Protein AF-A0A8K0YBZ1-F1 (afdb_monomer_lite)

Radius of gyration: 20.28 Å; chains: 1; bounding box: 45×26×51 Å

Structure (mmCIF, N/CA/C/O backbone):
data_AF-A0A8K0YBZ1-F1
#
_entry.id   AF-A0A8K0YBZ1-F1
#
loop_
_atom_site.group_PDB
_atom_site.id
_atom_site.type_symbol
_atom_site.label_atom_id
_atom_site.label_alt_id
_atom_site.label_comp_id
_atom_site.label_asym_id
_atom_site.label_entity_id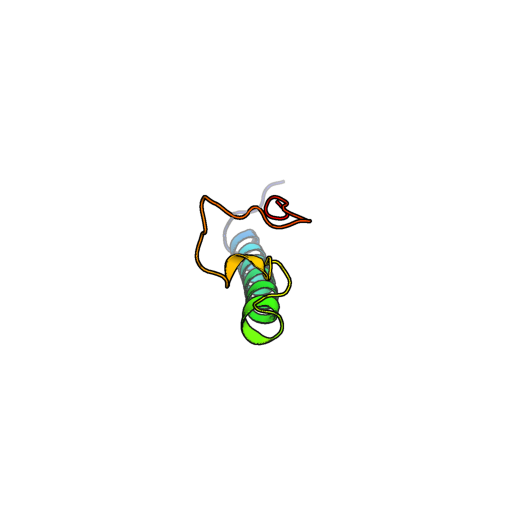
_atom_site.label_seq_id
_atom_site.pdbx_PDB_ins_code
_atom_site.Cartn_x
_atom_site.Cartn_y
_atom_site.Cartn_z
_atom_site.occupancy
_atom_site.B_iso_or_equiv
_atom_site.auth_seq_id
_atom_site.auth_comp_id
_atom_site.auth_asym_id
_atom_site.auth_atom_id
_atom_site.pdbx_PDB_model_num
ATOM 1 N N . ASP A 1 1 ? -23.036 15.821 23.351 1.00 71.69 1 ASP A N 1
ATOM 2 C CA . ASP A 1 1 ? -22.687 14.440 23.731 1.00 71.69 1 ASP A CA 1
ATOM 3 C C . ASP A 1 1 ? -21.343 14.003 23.192 1.00 71.69 1 ASP A C 1
ATOM 5 O O . ASP A 1 1 ? -21.026 14.281 22.041 1.00 71.69 1 ASP A O 1
ATOM 9 N N . LYS A 1 2 ? -20.550 13.346 24.044 1.00 91.38 2 LYS A N 1
ATOM 10 C CA . LYS A 1 2 ? -19.302 12.655 23.695 1.00 91.38 2 LYS A CA 1
ATOM 11 C C . LYS A 1 2 ? -19.320 11.287 24.368 1.00 91.38 2 LYS A C 1
ATOM 13 O O . LYS A 1 2 ? -19.776 11.176 25.502 1.00 91.38 2 LYS A O 1
ATOM 18 N N . VAL A 1 3 ? -18.806 10.276 23.680 1.00 95.38 3 VAL A N 1
ATOM 19 C CA . VAL A 1 3 ? -18.569 8.941 24.243 1.00 95.38 3 VAL A CA 1
ATOM 20 C C . VAL A 1 3 ? -17.069 8.747 24.472 1.00 95.38 3 VAL A C 1
ATOM 22 O O . VAL A 1 3 ? -16.269 9.383 23.777 1.00 95.38 3 VAL A O 1
ATOM 25 N N . PRO A 1 4 ? -16.659 7.920 25.451 1.00 97.12 4 PRO A N 1
ATOM 26 C CA . PRO A 1 4 ? -15.248 7.618 25.659 1.00 97.12 4 PRO A CA 1
ATOM 27 C C . PRO A 1 4 ? -14.642 6.943 24.422 1.00 97.12 4 PRO A C 1
ATOM 29 O O . PRO A 1 4 ? -15.340 6.290 23.648 1.00 97.12 4 PRO A O 1
ATOM 32 N N . PHE A 1 5 ? -13.327 7.087 24.239 1.00 97.56 5 PHE A N 1
ATOM 33 C CA . PHE A 1 5 ? -12.634 6.493 23.095 1.00 97.56 5 PHE A CA 1
ATOM 34 C C . PHE A 1 5 ? -12.752 4.961 23.088 1.00 97.56 5 PHE A C 1
ATOM 36 O O . PHE A 1 5 ? -13.169 4.361 22.099 1.00 97.56 5 PHE A O 1
ATOM 43 N N . HIS A 1 6 ? -12.430 4.331 24.218 1.00 96.38 6 HIS A N 1
ATOM 44 C CA . HIS A 1 6 ? -12.587 2.896 24.408 1.00 96.38 6 HIS A CA 1
ATOM 45 C C . HIS A 1 6 ? -13.947 2.587 25.056 1.00 96.38 6 HIS A C 1
ATOM 47 O O . HIS A 1 6 ? -14.320 3.271 26.014 1.00 96.38 6 HIS A O 1
ATOM 53 N N . PRO A 1 7 ? -14.688 1.570 24.576 1.00 95.94 7 PRO A N 1
ATOM 54 C CA . PRO A 1 7 ? -14.344 0.638 23.489 1.00 95.94 7 PRO A CA 1
ATOM 55 C C . PRO A 1 7 ? -14.746 1.105 22.078 1.00 95.94 7 PRO A C 1
ATOM 57 O O . PRO A 1 7 ? -14.374 0.464 21.096 1.00 95.94 7 PRO A O 1
ATOM 60 N N . TYR A 1 8 ? -15.493 2.207 21.968 1.00 97.88 8 TYR A N 1
ATOM 61 C CA . TYR A 1 8 ? -16.247 2.589 20.768 1.00 97.88 8 TYR A CA 1
ATOM 62 C C . TYR A 1 8 ? -15.395 2.887 19.528 1.00 97.88 8 TYR A C 1
ATOM 64 O O . TYR A 1 8 ? -15.639 2.334 18.457 1.00 97.88 8 TYR A O 1
ATOM 72 N N . TYR A 1 9 ? -14.394 3.751 19.648 1.00 98.00 9 TYR A N 1
ATOM 73 C CA . TYR A 1 9 ? -13.514 4.079 18.529 1.00 98.00 9 TYR A CA 1
ATOM 74 C C . TYR A 1 9 ? -12.444 3.010 18.342 1.00 98.00 9 TYR A C 1
ATOM 76 O O . TYR A 1 9 ? -12.107 2.696 17.210 1.00 98.00 9 TYR A O 1
ATOM 84 N N . THR A 1 10 ? -12.005 2.352 19.420 1.00 98.38 10 THR A N 1
ATOM 85 C CA . THR A 1 10 ? -11.060 1.230 19.319 1.00 98.38 10 THR A CA 1
ATOM 86 C C . THR A 1 10 ? -11.579 0.132 18.387 1.00 98.38 10 THR A C 1
ATOM 88 O O . THR A 1 10 ? -10.854 -0.302 17.497 1.00 98.38 10 THR A O 1
ATOM 91 N N . ILE A 1 11 ? -12.835 -0.305 18.543 1.00 98.56 11 ILE A N 1
ATOM 92 C CA . ILE A 1 11 ? -13.386 -1.362 17.680 1.00 98.56 11 ILE A CA 1
ATOM 93 C C . ILE A 1 11 ? -13.603 -0.884 16.239 1.00 98.56 11 ILE A C 1
ATOM 95 O O . ILE A 1 11 ? -13.376 -1.640 15.294 1.00 98.56 11 ILE A O 1
ATOM 99 N N . LYS A 1 12 ? -13.992 0.383 16.061 1.00 98.31 12 LYS A N 1
ATOM 100 C CA . LYS A 1 12 ? -14.159 0.996 14.740 1.00 98.31 12 LYS A CA 1
ATOM 101 C C . LYS A 1 12 ? -12.826 1.077 13.993 1.00 98.31 12 LYS A C 1
ATOM 103 O O . LYS A 1 12 ? -12.772 0.746 12.810 1.00 98.31 12 LYS A O 1
ATOM 108 N N . ASP A 1 13 ? -11.766 1.473 14.684 1.00 98.50 13 ASP A N 1
ATOM 109 C CA . ASP A 1 13 ? -10.433 1.616 14.107 1.00 98.50 13 ASP A CA 1
ATOM 110 C C . ASP A 1 13 ? -9.830 0.246 13.773 1.00 98.50 13 ASP A C 1
ATOM 112 O O . ASP A 1 13 ? -9.250 0.087 12.702 1.00 98.50 13 ASP A O 1
ATOM 116 N N . ILE A 1 14 ? -10.046 -0.774 14.616 1.00 98.81 14 ILE A N 1
ATOM 117 C CA . ILE A 1 14 ? -9.657 -2.162 14.307 1.00 98.81 14 ILE A CA 1
ATOM 118 C C . ILE A 1 14 ? -10.358 -2.654 13.038 1.00 98.81 14 ILE A C 1
ATOM 120 O O . ILE A 1 14 ? -9.707 -3.227 12.165 1.00 98.81 14 ILE A O 1
ATOM 124 N N . LEU A 1 15 ? -11.665 -2.409 12.898 1.00 98.75 15 LEU A N 1
ATOM 125 C CA . LEU A 1 15 ? -12.390 -2.758 11.674 1.00 98.75 15 LEU A CA 1
ATOM 126 C C . LEU A 1 15 ? -11.797 -2.040 10.450 1.00 98.75 15 LEU A C 1
ATOM 128 O O . LEU A 1 15 ? -11.582 -2.670 9.415 1.00 98.75 15 LEU A O 1
ATOM 132 N N . GLY A 1 16 ? -11.490 -0.747 10.572 1.00 98.69 16 GLY A N 1
ATOM 133 C CA . GLY A 1 16 ? -10.841 0.023 9.508 1.00 98.69 16 GLY A CA 1
ATOM 134 C C . GLY A 1 16 ? -9.467 -0.534 9.123 1.00 98.69 16 GLY A C 1
ATOM 135 O O . GLY A 1 16 ? -9.180 -0.700 7.937 1.00 98.69 16 GLY A O 1
ATOM 136 N N . ALA A 1 17 ? -8.644 -0.893 10.110 1.00 98.81 17 ALA A N 1
ATOM 137 C CA . ALA A 1 17 ? -7.335 -1.500 9.889 1.00 98.81 17 ALA A CA 1
ATOM 138 C C . ALA A 1 17 ? -7.441 -2.865 9.191 1.00 98.81 17 ALA A C 1
ATOM 140 O O . ALA A 1 17 ? -6.673 -3.140 8.272 1.00 98.81 17 ALA A O 1
ATOM 141 N N . LEU A 1 18 ? -8.418 -3.700 9.566 1.00 98.88 18 LEU A N 1
ATOM 142 C CA . LEU A 1 18 ? -8.663 -4.985 8.904 1.00 98.88 18 LEU A CA 1
ATOM 143 C C . LEU A 1 18 ? -9.059 -4.806 7.435 1.00 98.88 18 LEU A C 1
ATOM 145 O O . LEU A 1 18 ? -8.539 -5.518 6.580 1.00 98.88 18 LEU A O 1
ATOM 149 N N . ILE A 1 19 ? -9.930 -3.842 7.125 1.00 98.81 19 ILE A N 1
ATOM 150 C CA . ILE A 1 19 ? -10.312 -3.541 5.737 1.00 98.81 19 ILE A CA 1
ATOM 151 C C . ILE A 1 19 ? -9.092 -3.077 4.933 1.00 98.81 19 ILE A C 1
ATOM 153 O O . ILE A 1 19 ? -8.862 -3.580 3.834 1.00 98.81 19 ILE A O 1
ATOM 157 N N . MET A 1 20 ? -8.285 -2.164 5.486 1.00 98.69 20 MET A N 1
ATOM 158 C CA . MET A 1 20 ? -7.056 -1.698 4.836 1.00 98.69 20 MET A CA 1
ATOM 159 C C . MET A 1 20 ? -6.092 -2.861 4.561 1.00 98.69 20 MET A C 1
ATOM 161 O O . MET A 1 20 ? -5.587 -2.987 3.446 1.00 98.69 20 MET A O 1
ATOM 165 N N . LEU A 1 21 ? -5.882 -3.742 5.544 1.00 98.81 21 LEU A N 1
ATOM 166 C CA . LEU A 1 21 ? -5.026 -4.916 5.389 1.00 98.81 21 LEU A CA 1
ATOM 167 C C . LEU A 1 21 ? -5.550 -5.871 4.318 1.00 98.81 21 LEU A C 1
ATOM 169 O O . LEU A 1 21 ? -4.765 -6.338 3.502 1.00 98.81 21 LEU A O 1
ATOM 173 N N . VAL A 1 22 ? -6.855 -6.143 4.271 1.00 98.81 22 VAL A N 1
ATOM 174 C CA . VAL A 1 22 ? -7.436 -7.010 3.234 1.00 98.81 22 VAL A CA 1
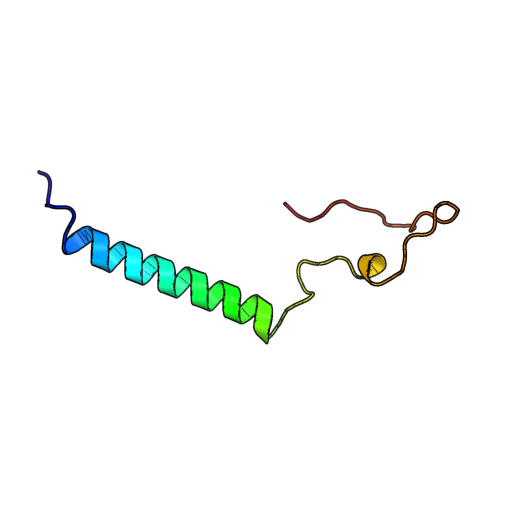ATOM 175 C C . VAL A 1 22 ? -7.209 -6.423 1.841 1.00 98.81 22 VAL A C 1
ATOM 177 O O . VAL A 1 22 ? -6.776 -7.150 0.951 1.00 98.81 22 VAL A O 1
ATOM 180 N N . LEU A 1 23 ? -7.435 -5.121 1.647 1.00 98.75 23 LEU A N 1
ATOM 181 C CA . LEU A 1 23 ? -7.189 -4.466 0.356 1.00 98.75 23 LEU A CA 1
ATOM 182 C C . LEU A 1 23 ? -5.711 -4.532 -0.049 1.00 98.75 23 LEU A C 1
ATOM 184 O O . LEU A 1 23 ? -5.405 -4.867 -1.194 1.00 98.75 23 LEU A O 1
ATOM 188 N N . LEU A 1 24 ? -4.798 -4.278 0.893 1.00 98.75 24 LEU A N 1
ATOM 189 C CA . LEU A 1 24 ? -3.361 -4.411 0.657 1.00 98.75 24 LEU A CA 1
ATOM 190 C C . LEU A 1 24 ? -2.987 -5.849 0.275 1.00 98.75 24 LEU A C 1
ATOM 192 O O . LEU A 1 24 ? -2.260 -6.062 -0.690 1.00 98.75 24 LEU A O 1
ATOM 196 N N . MET A 1 25 ? -3.511 -6.839 0.997 1.00 98.75 25 MET A N 1
ATOM 197 C CA . MET A 1 25 ? -3.243 -8.250 0.720 1.00 98.75 25 MET A CA 1
ATOM 198 C C . MET A 1 25 ? -3.801 -8.686 -0.636 1.00 98.75 25 MET A C 1
ATOM 200 O O . MET A 1 25 ? -3.170 -9.500 -1.303 1.00 98.75 25 MET A O 1
ATOM 204 N N . ILE A 1 26 ? -4.934 -8.133 -1.079 1.00 98.81 26 ILE A N 1
ATOM 205 C CA . ILE A 1 26 ? -5.449 -8.393 -2.429 1.00 98.81 26 ILE A CA 1
ATOM 206 C C . ILE A 1 26 ? -4.449 -7.908 -3.485 1.00 98.81 26 ILE A C 1
ATOM 208 O O . ILE A 1 26 ? -4.133 -8.662 -4.406 1.00 98.81 26 ILE A O 1
ATOM 212 N N . LEU A 1 27 ? -3.924 -6.687 -3.338 1.00 98.69 27 LEU A N 1
ATOM 213 C CA . LEU A 1 27 ? -2.918 -6.151 -4.257 1.00 98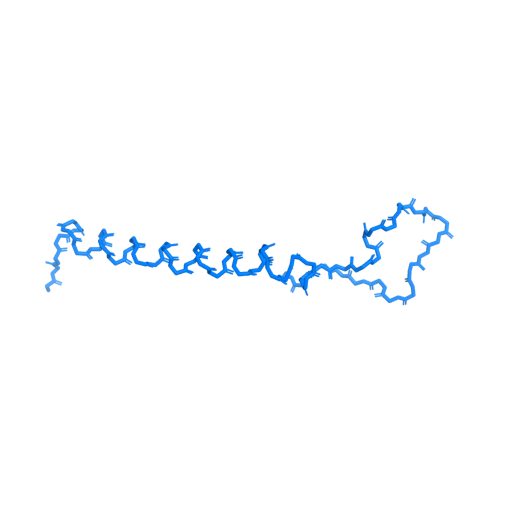.69 27 LEU A CA 1
ATOM 214 C C . LEU A 1 27 ? -1.653 -7.009 -4.244 1.00 98.69 27 LEU A C 1
ATOM 216 O O . LEU A 1 27 ? -1.230 -7.476 -5.291 1.00 98.69 27 LEU A O 1
ATOM 220 N N . VAL A 1 28 ? -1.094 -7.293 -3.069 1.00 98.69 28 VAL A N 1
ATOM 221 C CA . VAL A 1 28 ? 0.174 -8.028 -2.954 1.00 98.69 28 VAL A CA 1
ATOM 222 C C . VAL A 1 28 ? 0.061 -9.474 -3.446 1.00 98.69 28 VAL A C 1
ATOM 224 O O . VAL A 1 28 ? 0.971 -9.960 -4.111 1.00 98.69 28 VAL A O 1
ATOM 227 N N . LEU A 1 29 ? -1.024 -10.183 -3.119 1.00 98.69 29 LEU A N 1
ATOM 228 C CA . LEU A 1 29 ? -1.137 -11.613 -3.423 1.00 98.69 29 LEU A CA 1
ATOM 229 C C . LEU A 1 29 ? -1.683 -11.907 -4.823 1.00 98.69 29 LEU A C 1
ATOM 231 O O . LEU A 1 29 ? -1.337 -12.944 -5.385 1.00 98.69 29 LEU A O 1
ATOM 235 N N . PHE A 1 30 ? -2.542 -11.045 -5.375 1.00 98.56 30 PHE A N 1
ATOM 236 C CA . PHE A 1 30 ? -3.208 -11.313 -6.656 1.00 98.56 30 PHE A CA 1
ATOM 237 C C . PHE A 1 30 ? -2.814 -10.342 -7.772 1.00 98.56 30 PHE A C 1
ATOM 239 O O . PHE A 1 30 ? -2.875 -10.724 -8.939 1.00 98.56 30 PHE A O 1
ATOM 246 N N . PHE A 1 31 ? -2.401 -9.114 -7.446 1.00 98.44 31 PHE A N 1
ATOM 247 C CA . PHE A 1 31 ? -2.099 -8.070 -8.431 1.00 98.44 31 PHE A CA 1
ATOM 248 C C . PHE A 1 31 ? -0.808 -7.288 -8.111 1.00 98.44 31 PHE A C 1
ATOM 250 O O . PHE A 1 31 ? -0.837 -6.051 -8.139 1.00 98.44 31 PHE A O 1
ATOM 257 N N . PRO A 1 32 ? 0.317 -7.970 -7.806 1.00 98.12 32 PRO A N 1
ATOM 258 C CA . PRO A 1 32 ? 1.500 -7.341 -7.209 1.00 98.12 32 PRO A CA 1
ATOM 259 C C . PRO A 1 32 ? 2.085 -6.215 -8.067 1.00 98.12 32 PRO A C 1
ATOM 261 O O . PRO A 1 32 ? 2.513 -5.195 -7.534 1.00 98.12 32 PRO A O 1
ATOM 264 N N . ASP A 1 33 ? 2.014 -6.362 -9.390 1.00 97.88 33 ASP A N 1
ATOM 265 C CA . ASP A 1 33 ? 2.655 -5.447 -10.338 1.00 97.88 33 ASP A CA 1
ATOM 266 C C . ASP A 1 33 ? 1.654 -4.462 -10.976 1.00 97.88 33 ASP A C 1
ATOM 268 O O . ASP A 1 33 ? 2.022 -3.638 -11.807 1.00 97.88 33 ASP A O 1
ATOM 272 N N . SER A 1 34 ? 0.371 -4.521 -10.590 1.00 97.94 34 SER A N 1
ATOM 273 C CA . SER A 1 34 ? -0.716 -3.762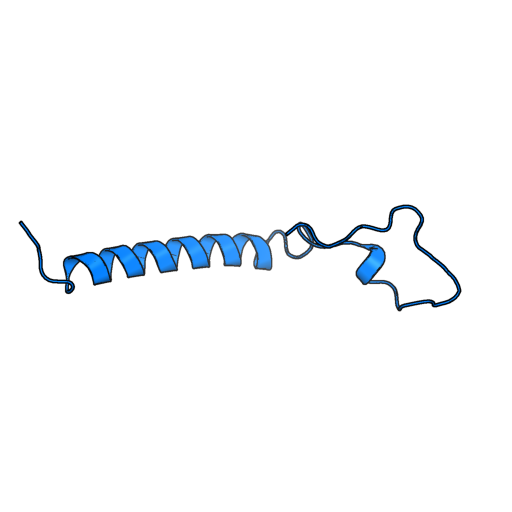 -11.240 1.00 97.94 34 SER A CA 1
ATOM 274 C C . SER A 1 34 ? -0.608 -2.243 -11.104 1.00 97.94 34 SER A C 1
ATOM 276 O O . SER A 1 34 ? -1.125 -1.512 -11.947 1.00 97.94 34 SER A O 1
ATOM 278 N N . LEU A 1 35 ? 0.050 -1.774 -10.044 1.00 98.06 35 LEU A N 1
ATOM 279 C CA . LEU A 1 35 ? 0.298 -0.356 -9.779 1.00 98.06 35 LEU A CA 1
ATOM 280 C C . LEU A 1 35 ? 1.733 0.067 -10.143 1.00 98.06 35 LEU A C 1
ATOM 282 O O . LEU A 1 35 ? 2.102 1.215 -9.900 1.00 98.06 35 LEU A O 1
ATOM 286 N N . GLY A 1 36 ? 2.543 -0.852 -10.677 1.00 96.94 36 GLY A N 1
ATOM 287 C CA . GLY A 1 36 ? 3.930 -0.614 -11.068 1.00 96.94 36 GLY A CA 1
ATOM 288 C C . GLY A 1 36 ? 4.091 -0.308 -12.558 1.00 96.94 36 GLY A C 1
ATOM 289 O O . GLY A 1 36 ? 3.160 -0.447 -13.352 1.00 96.94 36 GLY A O 1
ATOM 290 N N . ASP A 1 37 ? 5.301 0.099 -12.939 1.00 97.69 37 ASP A N 1
ATOM 291 C CA . ASP A 1 37 ? 5.693 0.258 -14.338 1.00 97.69 37 ASP A CA 1
ATOM 292 C C . ASP A 1 37 ? 6.589 -0.919 -14.776 1.00 97.69 37 ASP A C 1
ATOM 294 O O . ASP A 1 37 ? 7.613 -1.159 -14.127 1.00 97.69 37 ASP A O 1
ATOM 298 N N . PRO A 1 38 ? 6.245 -1.658 -15.851 1.00 96.81 38 PRO A N 1
ATOM 299 C CA . PRO A 1 38 ? 7.080 -2.734 -16.383 1.00 96.81 38 PRO A CA 1
ATOM 300 C C . PRO A 1 38 ? 8.513 -2.313 -16.742 1.00 96.81 38 PRO A C 1
ATOM 302 O O . PRO A 1 38 ? 9.428 -3.134 -16.628 1.00 96.81 38 PRO A O 1
ATOM 305 N N . ASP A 1 39 ? 8.735 -1.054 -17.134 1.00 96.94 39 ASP A N 1
ATOM 306 C CA . ASP A 1 39 ? 10.069 -0.564 -17.503 1.00 96.94 39 ASP A CA 1
ATOM 307 C C . ASP A 1 39 ? 11.043 -0.603 -16.304 1.00 96.94 39 ASP A C 1
ATOM 309 O O . ASP A 1 39 ? 12.250 -0.768 -16.493 1.00 96.94 39 ASP A O 1
ATOM 313 N N . ASN A 1 40 ? 10.535 -0.568 -15.062 1.00 96.81 40 ASN A N 1
ATOM 314 C CA . ASN A 1 40 ? 11.348 -0.640 -13.839 1.00 96.81 40 ASN A CA 1
ATOM 315 C C . ASN A 1 40 ? 11.936 -2.036 -13.552 1.00 96.81 40 ASN A C 1
ATOM 317 O O . ASN A 1 40 ? 12.792 -2.164 -12.675 1.00 96.81 40 ASN A O 1
ATOM 321 N N . TYR A 1 41 ? 11.530 -3.082 -14.284 1.00 97.19 41 TYR A N 1
ATOM 322 C CA . TYR A 1 41 ? 12.211 -4.386 -14.227 1.00 97.19 41 TYR A CA 1
ATOM 323 C C . TYR A 1 41 ? 13.493 -4.419 -15.068 1.00 97.19 41 TYR A C 1
ATOM 325 O O . TYR A 1 41 ? 14.299 -5.345 -14.932 1.00 97.19 41 TYR A O 1
ATOM 333 N N . MET A 1 42 ? 13.711 -3.427 -15.934 1.00 96.62 42 MET A N 1
ATOM 334 C CA . MET A 1 42 ? 14.954 -3.280 -16.683 1.00 96.62 42 MET A CA 1
ATOM 335 C C . MET A 1 42 ? 15.985 -2.505 -15.857 1.00 96.62 42 MET A C 1
ATOM 337 O O . MET A 1 42 ? 15.668 -1.544 -15.162 1.00 96.62 42 MET A O 1
ATOM 341 N N . SER A 1 43 ? 17.260 -2.897 -15.941 1.00 97.19 43 SER A N 1
ATOM 342 C CA . SER A 1 43 ? 18.336 -2.114 -15.321 1.00 97.19 43 SER A CA 1
ATOM 343 C C . SER A 1 43 ? 18.458 -0.740 -15.983 1.00 97.19 43 SER A C 1
ATOM 345 O O . SER A 1 43 ? 18.343 -0.619 -17.203 1.00 97.19 43 SER A O 1
ATOM 347 N N . ALA A 1 44 ? 18.750 0.286 -15.183 1.00 96.69 44 ALA A N 1
ATOM 348 C CA . ALA A 1 44 ? 18.907 1.647 -15.679 1.00 96.69 44 ALA A CA 1
ATOM 349 C C . ALA A 1 44 ? 20.007 1.745 -16.753 1.00 96.69 44 ALA A C 1
ATOM 351 O O . ALA A 1 44 ? 21.114 1.229 -16.582 1.00 96.69 44 ALA A O 1
ATOM 352 N N . ASN A 1 45 ? 19.714 2.459 -17.843 1.00 97.75 45 ASN A N 1
ATOM 353 C CA . ASN A 1 45 ? 20.654 2.726 -18.927 1.00 97.75 45 ASN A CA 1
ATOM 354 C C . ASN A 1 45 ? 20.716 4.239 -19.215 1.00 97.75 45 ASN A C 1
ATOM 356 O O . ASN A 1 45 ? 19.797 4.769 -19.835 1.00 97.75 45 ASN A O 1
ATOM 360 N N . PRO A 1 46 ? 21.801 4.943 -18.837 1.00 97.44 46 PRO A N 1
ATOM 361 C CA . PRO A 1 46 ? 21.940 6.386 -19.066 1.00 97.44 46 PRO A CA 1
ATOM 362 C C . PRO A 1 46 ? 21.923 6.814 -20.541 1.00 97.44 46 PRO A C 1
ATOM 364 O O . PRO A 1 46 ? 21.764 7.996 -20.830 1.00 97.44 46 PRO A O 1
ATOM 367 N N . LEU A 1 47 ? 22.126 5.875 -21.470 1.00 98.00 47 LEU A N 1
ATOM 368 C CA . LEU A 1 47 ? 22.157 6.127 -22.911 1.00 98.00 47 LEU A CA 1
ATOM 369 C C . LEU A 1 47 ? 20.829 5.792 -23.607 1.00 98.00 47 LEU A C 1
ATOM 371 O O . LEU A 1 47 ? 20.729 5.967 -24.819 1.00 98.00 47 LEU A O 1
ATOM 375 N N . ASN A 1 48 ? 19.828 5.286 -22.879 1.00 96.75 48 ASN A N 1
ATOM 376 C CA . ASN A 1 48 ? 18.540 4.893 -23.442 1.00 96.75 48 ASN A CA 1
ATOM 377 C C . ASN A 1 48 ? 17.385 5.390 -22.565 1.00 96.75 48 ASN A C 1
ATOM 379 O O . ASN A 1 48 ? 17.251 4.980 -21.415 1.00 96.75 48 ASN A O 1
ATOM 383 N N . THR A 1 49 ? 16.527 6.240 -23.124 1.00 95.19 49 THR A N 1
ATOM 384 C CA . THR A 1 49 ? 15.310 6.718 -22.458 1.00 95.19 49 THR A CA 1
ATOM 385 C C . THR A 1 49 ? 14.106 5.919 -22.962 1.00 95.19 49 THR A C 1
ATOM 387 O O . THR A 1 49 ? 13.891 5.891 -24.177 1.00 95.19 49 THR A O 1
ATOM 390 N N . PRO A 1 50 ? 13.301 5.295 -22.079 1.00 96.31 50 PRO A N 1
ATOM 391 C CA . PRO A 1 50 ? 12.086 4.608 -22.498 1.00 96.31 50 PRO A CA 1
ATOM 392 C C . PRO A 1 50 ? 11.117 5.550 -23.234 1.00 96.31 50 PRO A C 1
ATOM 394 O O . PRO A 1 50 ? 10.951 6.704 -22.828 1.00 96.31 50 PRO A O 1
ATOM 397 N N . PRO A 1 51 ? 10.448 5.084 -24.302 1.00 94.19 51 PRO A N 1
ATOM 398 C CA . PRO A 1 51 ? 9.622 5.937 -25.161 1.00 94.19 51 PRO A CA 1
ATOM 399 C C . PRO A 1 51 ? 8.366 6.491 -24.470 1.00 94.19 51 PRO A C 1
ATOM 401 O O . PRO A 1 51 ? 7.847 7.524 -24.890 1.00 94.19 51 PRO A O 1
ATOM 404 N N . HIS A 1 52 ? 7.875 5.825 -23.421 1.00 95.56 52 HIS A N 1
ATOM 405 C CA . HIS A 1 52 ? 6.665 6.202 -22.682 1.00 95.56 52 HIS A CA 1
ATOM 406 C C . HIS A 1 52 ? 6.936 6.454 -21.190 1.00 95.56 52 HIS A C 1
ATOM 408 O O .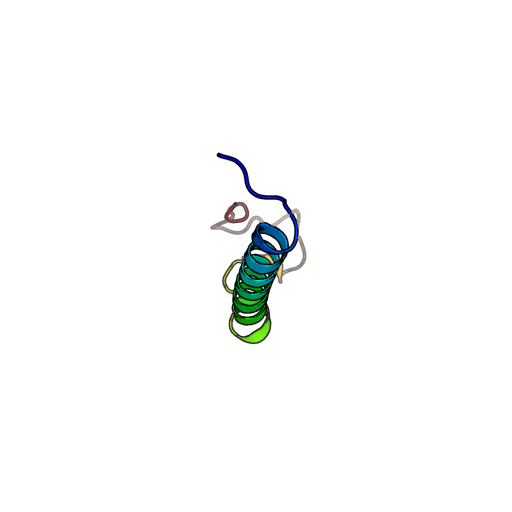 HIS A 1 52 ? 6.069 6.189 -20.358 1.00 95.56 52 HIS A O 1
ATOM 414 N N . ILE A 1 53 ? 8.125 6.979 -20.860 1.00 95.31 53 ILE A N 1
ATOM 415 C CA . ILE A 1 53 ? 8.523 7.289 -19.480 1.00 95.31 53 ILE A CA 1
ATOM 416 C C . ILE A 1 53 ? 7.485 8.176 -18.769 1.00 95.31 53 ILE A C 1
ATOM 418 O O . ILE A 1 53 ? 7.036 9.195 -19.302 1.00 95.31 53 ILE A O 1
ATOM 422 N N . LYS A 1 54 ? 7.108 7.782 -17.552 1.00 96.81 54 LYS A N 1
ATOM 423 C CA . LYS A 1 54 ? 6.112 8.446 -16.699 1.00 96.81 54 LYS A CA 1
ATOM 424 C C . LYS A 1 54 ? 6.475 8.245 -15.219 1.00 96.81 54 LYS A C 1
ATOM 426 O O . LYS A 1 54 ? 7.163 7.272 -14.913 1.00 96.81 54 LYS A O 1
ATOM 431 N N . PRO A 1 55 ? 6.057 9.147 -14.314 1.00 97.69 55 PRO A N 1
ATOM 432 C CA . PRO A 1 55 ? 6.210 8.921 -12.880 1.00 97.69 55 PRO A CA 1
ATOM 433 C C . PRO A 1 55 ? 5.280 7.802 -12.396 1.00 97.69 55 PRO A C 1
ATOM 435 O O . PRO A 1 55 ? 4.365 7.374 -13.111 1.00 97.69 55 PRO A O 1
ATOM 438 N N . GLU A 1 56 ? 5.486 7.367 -11.156 1.00 97.94 56 GLU A N 1
ATOM 439 C CA . GLU A 1 56 ? 4.516 6.555 -10.434 1.00 97.94 56 GLU A CA 1
ATOM 440 C C . GLU A 1 56 ? 3.166 7.282 -10.314 1.00 97.94 56 GLU A C 1
ATOM 442 O O . GLU A 1 56 ? 3.029 8.481 -10.552 1.00 97.94 56 GLU A O 1
ATOM 447 N N . TRP A 1 57 ? 2.125 6.521 -9.992 1.00 96.56 57 TRP A N 1
ATOM 448 C CA . TRP A 1 57 ? 0.742 6.971 -10.136 1.00 96.56 57 TRP A CA 1
ATOM 449 C C . TRP A 1 57 ? 0.262 7.977 -9.074 1.00 96.56 57 TRP A C 1
ATOM 451 O O . TRP A 1 57 ? -0.797 8.573 -9.283 1.00 96.56 57 TRP A O 1
ATOM 461 N N . TYR A 1 58 ? 0.970 8.125 -7.947 1.00 94.62 58 TYR A N 1
ATOM 462 C CA . TYR A 1 58 ? 0.571 8.953 -6.797 1.00 94.62 58 TYR A CA 1
ATOM 463 C C . TYR A 1 58 ? 1.295 10.299 -6.724 1.00 94.62 58 TYR A C 1
ATOM 465 O O . TYR A 1 58 ? 2.496 10.363 -7.065 1.00 94.62 58 TYR A O 1
#

Foldseek 3Di:
DDDDCPPVVVVVVVVVVVVVVVVVCCCVVPPVCVQDDPCVVDDDDPVDDDPDDDDGDD

Secondary structure (DSSP, 8-state):
----STTHHHHHHHHHHHHHHHHHHHHHHH-TTTTS-GGGGSPP-TT---TT------

Sequence (58 aa):
DKVPFHPYYTIKDILGALIMLVLLMILVLFFPDSLGDPDNYMSANPLNTPPHIKPEWY

InterPro domains:
  IPR005798 Cytochrome b/b6, C-terminal [PF00032] (44-58)
  IPR005798 Cytochrome b/b6, C-terminal [PS51003] (1-58)
  IPR027387 Cytochrome b/b6-like domain superfamily [G3DSA:1.20.810.10] (1-58)
  IPR036150 Cytochrome b/b6, C-terminal domain superfamily [SSF81648] (1-58)

Organism: Micaelamys namaquensis (NC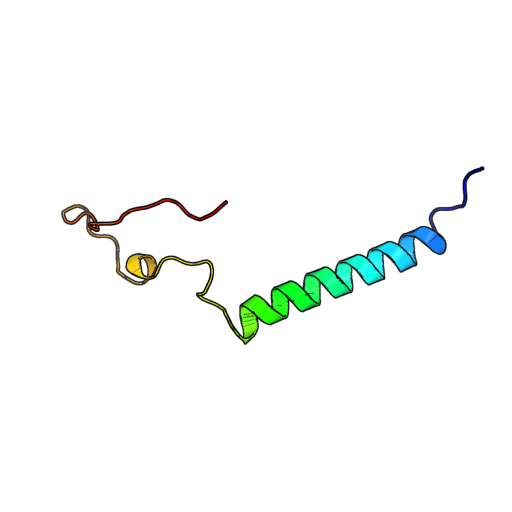BI:txid472707)

pLDDT: mean 97.02, std 3.65, range [71.69, 98.88]